Protein AF-A0A835B1Q5-F1 (afdb_monomer)

Sequence (107 aa):
MLAGQSCSTRKGRPASAARCARPVTTVPPPGLEMAQLICGGCRILLMYTRTADTVRCSCCNTVNLVRPVNNIAHVNCGHCQTTLMYPYGAHSVKCAICNHITTTGVC

Radius of gyration: 26.03 Å; Cα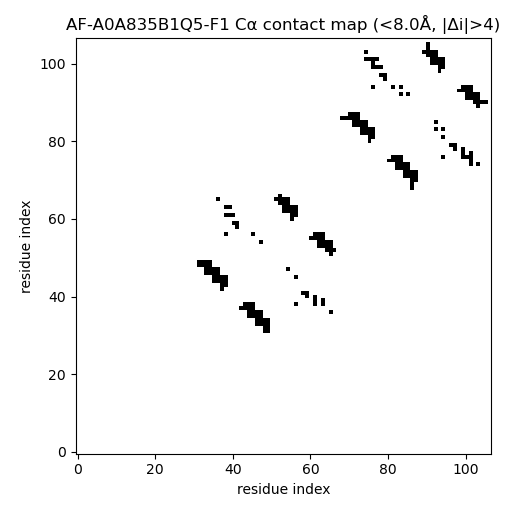 contacts (8 Å, |Δi|>4): 122; chains: 1; bounding box: 60×75×33 Å

Solvent-accessible surface area (backbone atoms only — not comparable to full-atom values): 7505 Å² total; per-residue (Å²): 134,89,86,82,87,78,85,76,87,79,83,83,80,94,75,89,72,85,72,97,66,77,92,71,87,67,78,77,75,87,76,78,54,70,39,79,45,68,35,89,84,76,67,46,82,40,83,42,55,68,89,46,59,59,47,68,37,90,89,74,67,47,72,34,73,50,67,78,90,73,49,67,41,78,46,64,33,90,85,77,64,48,77,44,82,42,62,70,87,59,54,68,46,67,37,91,85,76,68,50,74,36,71,52,84,78,128

Structure (mmCIF, N/CA/C/O backbone):
data_AF-A0A835B1Q5-F1
#
_entry.id   AF-A0A835B1Q5-F1
#
loop_
_atom_site.group_PDB
_atom_site.id
_atom_site.type_symbol
_atom_site.label_atom_id
_atom_site.label_alt_id
_atom_site.label_comp_id
_atom_site.label_asym_id
_atom_site.label_entity_id
_atom_site.label_seq_id
_atom_site.pdbx_PDB_ins_code
_atom_site.Cartn_x
_atom_site.Cartn_y
_atom_site.Cartn_z
_atom_site.occupancy
_atom_site.B_iso_or_equiv
_atom_site.auth_seq_id
_atom_site.auth_comp_id
_atom_site.auth_asym_id
_atom_site.auth_atom_id
_atom_site.pdbx_PDB_model_num
ATOM 1 N N . MET A 1 1 ? 36.257 -61.718 -2.862 1.00 44.56 1 MET A N 1
ATOM 2 C CA . MET A 1 1 ? 36.653 -60.975 -1.647 1.00 44.56 1 MET A CA 1
ATOM 3 C C . MET A 1 1 ? 37.593 -59.852 -2.056 1.00 44.56 1 MET A C 1
ATOM 5 O O . MET A 1 1 ? 38.633 -60.182 -2.597 1.00 44.56 1 MET A O 1
ATOM 9 N N . LEU A 1 2 ? 37.180 -58.598 -1.787 1.00 44.47 2 LEU A N 1
ATOM 10 C CA . LEU A 1 2 ? 37.942 -57.327 -1.769 1.00 44.47 2 LEU A CA 1
ATOM 11 C C . LEU A 1 2 ? 38.662 -56.908 -3.082 1.00 44.47 2 LEU A 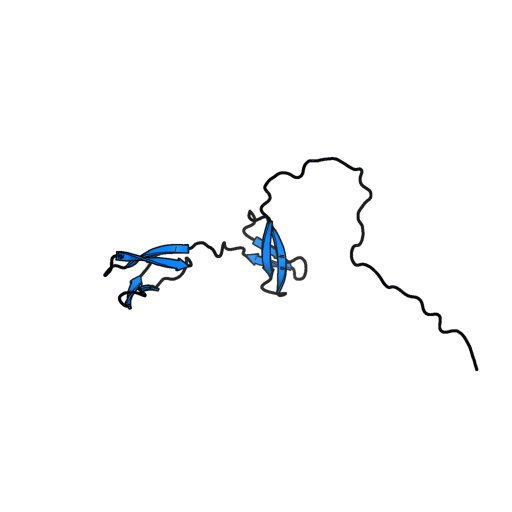C 1
ATOM 13 O O . LEU A 1 2 ? 39.188 -57.741 -3.793 1.00 44.47 2 LEU A O 1
ATOM 17 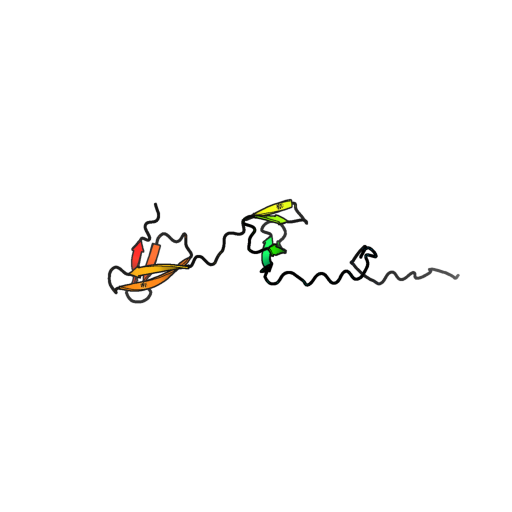N N . ALA A 1 3 ? 38.729 -55.644 -3.510 1.00 42.44 3 ALA A N 1
ATOM 18 C CA . ALA A 1 3 ? 38.561 -54.351 -2.849 1.00 42.44 3 ALA A CA 1
ATOM 19 C C . ALA A 1 3 ? 38.172 -53.258 -3.878 1.00 42.44 3 ALA A C 1
ATOM 21 O O . ALA A 1 3 ? 38.435 -53.414 -5.067 1.00 42.44 3 ALA A O 1
ATOM 22 N N . GLY A 1 4 ? 37.641 -52.119 -3.404 1.00 48.09 4 GLY A N 1
ATOM 23 C CA . GLY A 1 4 ? 37.876 -50.827 -4.072 1.00 48.09 4 GLY A CA 1
ATOM 24 C C . GLY A 1 4 ? 36.664 -50.027 -4.564 1.00 48.09 4 GLY A C 1
ATOM 25 O O . GLY A 1 4 ? 36.664 -49.572 -5.701 1.00 48.09 4 GLY A O 1
ATOM 26 N N . GLN A 1 5 ? 35.652 -49.787 -3.725 1.00 50.81 5 GLN A N 1
ATOM 27 C CA . GLN A 1 5 ? 34.731 -48.662 -3.946 1.00 50.81 5 GLN A CA 1
ATOM 28 C C . GLN A 1 5 ? 35.434 -47.368 -3.519 1.00 50.81 5 GLN A C 1
ATOM 30 O O . GLN A 1 5 ? 35.529 -47.065 -2.330 1.00 50.81 5 GLN A O 1
ATOM 35 N N . SER A 1 6 ? 35.968 -46.623 -4.488 1.00 52.53 6 SER A N 1
ATOM 36 C CA . SER A 1 6 ? 36.559 -45.309 -4.232 1.00 52.53 6 SER A CA 1
ATOM 37 C C . SER A 1 6 ? 35.472 -44.285 -3.919 1.00 52.53 6 SER A C 1
ATOM 39 O O . SER A 1 6 ? 34.707 -43.859 -4.783 1.00 52.53 6 SER A O 1
ATOM 41 N N . CYS A 1 7 ? 35.456 -43.858 -2.659 1.00 54.12 7 CYS A N 1
ATOM 42 C CA . CYS A 1 7 ? 34.872 -42.605 -2.211 1.00 54.12 7 CYS A CA 1
ATOM 43 C C . CYS A 1 7 ? 35.487 -41.445 -3.013 1.00 54.12 7 CYS A C 1
ATOM 45 O O . CYS A 1 7 ? 36.701 -41.250 -3.007 1.00 54.12 7 CYS A O 1
ATOM 47 N N . SER A 1 8 ? 34.664 -40.666 -3.712 1.00 52.34 8 SER A N 1
ATOM 48 C CA . SER A 1 8 ? 35.069 -39.360 -4.236 1.00 52.34 8 SER A CA 1
ATOM 49 C C . SER A 1 8 ? 34.044 -38.320 -3.825 1.00 52.34 8 SER A C 1
ATOM 51 O O . SER A 1 8 ? 33.037 -38.063 -4.480 1.00 52.34 8 SER A O 1
ATOM 53 N N . THR A 1 9 ? 34.342 -37.737 -2.674 1.00 48.47 9 THR A N 1
ATOM 54 C CA . THR A 1 9 ? 33.872 -36.462 -2.158 1.00 48.47 9 THR A CA 1
ATOM 55 C C . THR A 1 9 ? 33.664 -35.437 -3.279 1.00 48.47 9 THR A C 1
ATOM 57 O O . THR A 1 9 ? 34.620 -34.982 -3.899 1.00 48.47 9 THR A O 1
ATOM 60 N N . ARG A 1 10 ? 32.433 -34.955 -3.463 1.00 56.78 10 ARG A N 1
ATOM 61 C CA . ARG A 1 10 ? 32.213 -33.556 -3.857 1.00 56.78 10 ARG A CA 1
ATOM 62 C C . ARG A 1 10 ? 31.272 -32.885 -2.863 1.00 56.78 10 ARG A C 1
ATOM 64 O O . ARG A 1 10 ? 30.124 -32.569 -3.143 1.00 56.78 10 ARG A O 1
ATOM 71 N N . LYS A 1 11 ? 31.822 -32.647 -1.668 1.00 48.38 11 LYS A N 1
ATOM 72 C CA . LYS A 1 11 ? 31.472 -31.468 -0.873 1.00 48.38 11 LYS A CA 1
ATOM 73 C C . LYS A 1 11 ? 31.850 -30.235 -1.694 1.00 48.38 11 LYS A C 1
ATOM 75 O O . LYS A 1 11 ? 33.006 -30.104 -2.083 1.00 48.38 11 LYS A O 1
ATOM 80 N N . GLY A 1 12 ? 30.920 -29.297 -1.820 1.00 38.59 12 GLY A N 1
ATOM 81 C CA . GLY A 1 12 ? 31.282 -27.886 -1.774 1.00 38.59 12 GLY A CA 1
ATOM 82 C C . GLY A 1 12 ? 30.863 -27.032 -2.965 1.00 38.59 12 GLY A C 1
ATOM 83 O O . GLY A 1 12 ? 31.467 -27.094 -4.028 1.00 38.59 12 GLY A O 1
ATOM 84 N N . ARG A 1 13 ? 29.971 -26.093 -2.630 1.00 48.72 13 ARG A N 1
ATOM 85 C CA . ARG A 1 13 ? 29.825 -24.725 -3.161 1.00 48.72 13 ARG A CA 1
ATOM 86 C C . ARG A 1 13 ? 28.867 -24.537 -4.349 1.00 48.72 13 ARG A C 1
ATOM 88 O O . ARG A 1 13 ? 29.221 -24.845 -5.483 1.00 48.72 13 ARG A O 1
ATOM 95 N N . PRO A 1 14 ? 27.703 -23.895 -4.116 1.00 50.00 14 PRO A N 1
ATOM 96 C 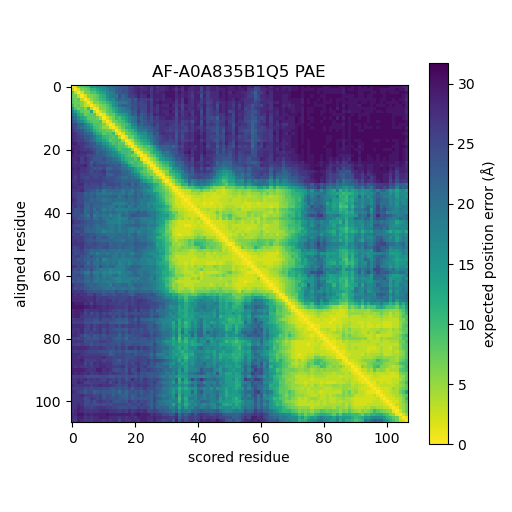CA . PRO A 1 14 ? 27.053 -23.103 -5.144 1.00 50.00 14 PRO A CA 1
ATOM 97 C C . PRO A 1 14 ? 27.786 -21.757 -5.237 1.00 50.00 14 PRO A C 1
ATOM 99 O O . PRO A 1 14 ? 27.925 -21.068 -4.232 1.00 50.00 14 PRO A O 1
ATOM 102 N N . ALA A 1 15 ? 28.307 -21.425 -6.415 1.00 49.34 15 ALA A N 1
ATOM 103 C CA . ALA A 1 15 ? 28.604 -20.069 -6.905 1.00 49.34 15 ALA A CA 1
ATOM 104 C C . ALA A 1 15 ? 29.545 -20.221 -8.103 1.00 49.34 15 ALA A C 1
ATOM 106 O O . ALA A 1 15 ? 30.763 -20.071 -7.991 1.00 49.34 15 ALA A O 1
ATOM 107 N N . SER A 1 16 ? 28.986 -20.606 -9.249 1.00 52.91 16 SER A N 1
ATOM 108 C CA . SER A 1 16 ? 29.773 -20.688 -10.471 1.00 52.91 16 SER A CA 1
ATOM 109 C C . SER A 1 16 ? 30.124 -19.276 -10.945 1.00 52.91 16 SER A C 1
ATOM 111 O O . SER A 1 16 ? 29.243 -18.475 -11.249 1.00 52.91 16 SER A O 1
ATOM 113 N N . ALA A 1 17 ? 31.432 -19.032 -11.009 1.00 48.97 17 ALA A N 1
ATOM 114 C CA . ALA A 1 17 ? 32.112 -18.037 -11.829 1.00 48.97 17 ALA A CA 1
ATOM 115 C C . ALA A 1 17 ? 31.942 -16.553 -11.454 1.00 48.97 17 ALA A C 1
ATOM 117 O O . ALA A 1 17 ? 31.428 -15.733 -12.215 1.00 48.97 17 ALA A O 1
ATOM 118 N N . ALA A 1 18 ? 32.584 -16.193 -10.340 1.00 48.50 18 ALA A N 1
ATOM 119 C CA . ALA A 1 18 ? 33.381 -14.973 -10.290 1.00 48.50 18 ALA A CA 1
ATOM 120 C C . ALA A 1 18 ? 34.372 -14.971 -11.473 1.00 48.50 18 ALA A C 1
ATOM 122 O O . ALA A 1 18 ? 35.282 -15.797 -11.540 1.00 48.50 18 ALA A O 1
ATOM 123 N N . ARG A 1 19 ? 34.165 -14.067 -12.434 1.00 59.47 19 ARG A N 1
ATOM 124 C CA . ARG A 1 19 ? 35.159 -13.751 -13.464 1.00 59.47 19 ARG A CA 1
ATOM 125 C C . ARG A 1 19 ? 36.299 -12.981 -12.803 1.00 59.47 19 ARG A C 1
ATOM 127 O O . ARG A 1 19 ? 36.047 -12.044 -12.050 1.00 59.47 19 ARG A O 1
ATOM 134 N N . CYS A 1 20 ? 37.538 -13.351 -13.113 1.00 48.38 20 CYS A N 1
ATOM 135 C CA . CYS A 1 20 ? 38.711 -12.542 -12.807 1.00 48.38 20 CYS A CA 1
ATOM 136 C C . CYS A 1 20 ? 38.590 -11.200 -13.545 1.00 48.38 20 CYS A C 1
ATOM 138 O O . CYS A 1 20 ? 38.871 -11.113 -14.737 1.00 48.38 20 CYS A O 1
ATOM 140 N N . ALA A 1 21 ? 38.147 -10.161 -12.845 1.00 54.47 21 ALA A N 1
ATOM 141 C CA . ALA A 1 21 ? 38.241 -8.782 -13.290 1.00 54.47 21 ALA A CA 1
ATOM 142 C C . ALA A 1 21 ? 38.908 -7.983 -12.169 1.00 54.47 21 ALA A C 1
ATOM 144 O O . ALA A 1 21 ? 38.607 -8.168 -10.993 1.00 54.47 21 ALA A O 1
ATOM 145 N N . ARG A 1 22 ? 39.883 -7.171 -12.576 1.00 59.25 22 ARG A 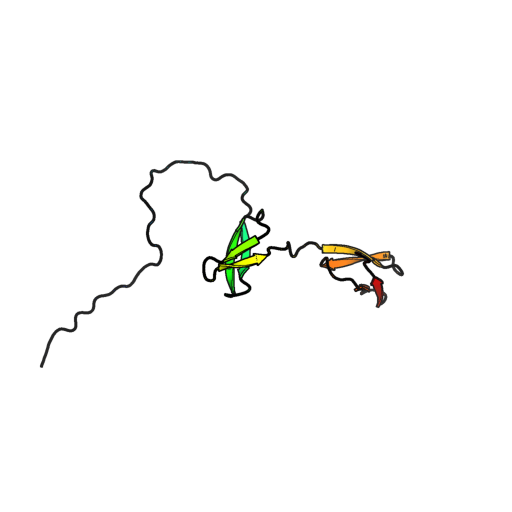N 1
ATOM 146 C CA . ARG A 1 22 ? 40.754 -6.286 -11.787 1.00 59.25 22 ARG A CA 1
ATOM 147 C C . ARG A 1 22 ? 40.020 -5.622 -10.606 1.00 59.25 22 ARG A C 1
ATOM 149 O O . ARG A 1 22 ? 38.827 -5.354 -10.739 1.00 59.25 22 ARG A O 1
ATOM 156 N N . PRO A 1 23 ? 40.706 -5.250 -9.506 1.00 51.66 23 PRO A N 1
ATOM 157 C CA . PRO A 1 23 ? 40.114 -4.364 -8.514 1.00 51.66 23 PRO A CA 1
ATOM 158 C C . PRO A 1 23 ? 39.959 -2.979 -9.152 1.00 51.66 23 PRO A C 1
ATOM 160 O O . PRO A 1 23 ? 40.855 -2.141 -9.116 1.00 51.66 23 PRO A O 1
ATOM 163 N N . VAL A 1 24 ? 38.831 -2.764 -9.821 1.00 52.78 24 VAL A N 1
ATOM 164 C CA . VAL A 1 24 ? 38.367 -1.428 -10.160 1.00 52.78 24 VAL A CA 1
ATOM 165 C C . VAL A 1 24 ? 37.656 -0.939 -8.910 1.00 52.78 24 VAL A C 1
ATOM 167 O O . VAL A 1 24 ? 36.544 -1.366 -8.609 1.00 52.78 24 VAL A O 1
ATOM 170 N N . THR A 1 25 ? 38.322 -0.070 -8.156 1.00 53.16 25 THR A N 1
ATOM 171 C CA . THR A 1 25 ? 37.672 0.775 -7.155 1.00 53.16 25 THR A CA 1
ATOM 172 C C . THR A 1 25 ? 36.710 1.704 -7.892 1.00 53.16 25 THR A C 1
ATOM 174 O O . THR A 1 25 ? 37.049 2.833 -8.227 1.00 53.16 25 THR A O 1
ATOM 177 N N . THR A 1 26 ? 35.506 1.227 -8.191 1.00 49.59 26 THR A N 1
ATOM 178 C CA . THR A 1 26 ? 34.357 2.104 -8.393 1.00 49.59 26 THR A CA 1
ATOM 179 C C . THR A 1 26 ? 33.574 2.074 -7.100 1.00 49.59 26 THR A C 1
ATOM 181 O O . THR A 1 26 ? 32.985 1.054 -6.742 1.00 49.59 26 THR A O 1
ATOM 184 N N . VAL A 1 27 ? 33.645 3.187 -6.379 1.00 45.69 27 VAL A N 1
ATOM 185 C CA . VAL A 1 27 ? 32.822 3.501 -5.212 1.00 45.69 27 VAL A CA 1
ATOM 186 C C . VAL A 1 27 ? 31.384 3.030 -5.493 1.00 45.69 27 VAL A C 1
ATOM 188 O O . VAL A 1 27 ? 30.837 3.424 -6.527 1.00 45.69 27 VAL A O 1
ATOM 191 N N . PRO A 1 28 ? 30.780 2.154 -4.665 1.00 53.62 28 PRO A N 1
AT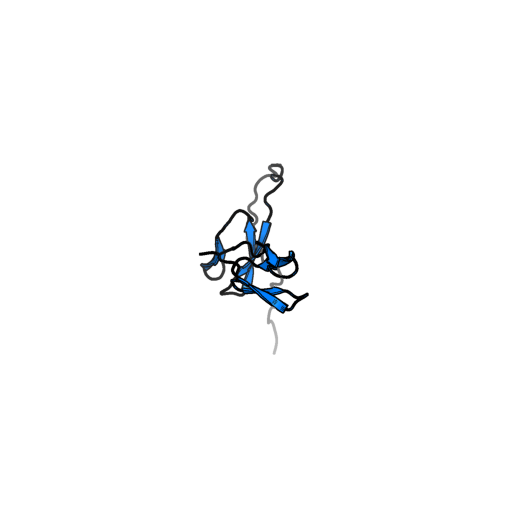OM 192 C CA . PRO A 1 28 ? 29.395 1.755 -4.871 1.00 53.62 28 PRO A CA 1
ATOM 193 C C . PRO A 1 28 ? 28.535 3.026 -4.853 1.00 53.62 28 PRO A C 1
ATOM 195 O O . PRO A 1 28 ? 28.678 3.819 -3.919 1.00 53.62 28 PRO A O 1
ATOM 198 N N . PRO A 1 29 ? 27.692 3.272 -5.873 1.00 54.72 29 PRO A N 1
ATOM 199 C CA . PRO A 1 29 ? 26.837 4.447 -5.882 1.00 54.72 29 PRO A CA 1
ATOM 200 C C . PRO A 1 29 ? 25.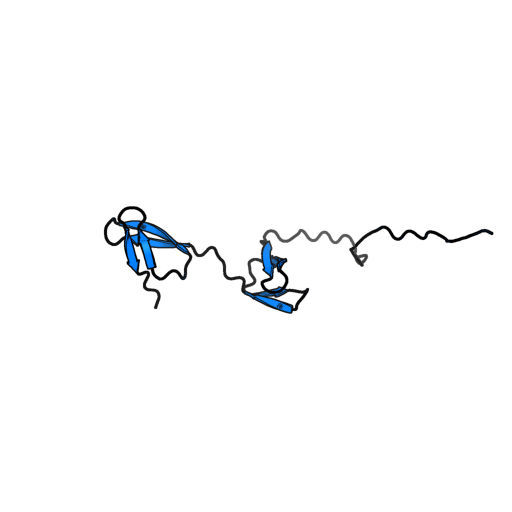967 4.423 -4.615 1.00 54.72 29 PRO A C 1
ATOM 202 O O . PRO A 1 29 ? 25.269 3.431 -4.374 1.00 54.72 29 PRO A O 1
ATOM 205 N N . PRO A 1 30 ? 26.028 5.463 -3.768 1.00 58.34 30 PRO A N 1
ATOM 206 C CA . PRO A 1 30 ? 25.183 5.541 -2.591 1.00 58.34 30 PRO A CA 1
ATOM 207 C C . PRO A 1 30 ? 23.724 5.666 -3.045 1.00 58.34 30 PRO A C 1
ATOM 209 O O . PRO A 1 30 ? 23.363 6.628 -3.716 1.00 58.34 30 PRO A O 1
ATOM 212 N N . GLY A 1 31 ? 22.887 4.689 -2.683 1.00 55.97 31 GLY A N 1
ATOM 213 C CA . GLY A 1 31 ? 21.430 4.862 -2.716 1.00 55.97 31 GLY A CA 1
ATOM 214 C C . GLY A 1 31 ? 20.619 4.019 -3.702 1.00 55.97 31 GLY A C 1
ATOM 215 O O . GLY A 1 31 ? 19.476 4.376 -3.971 1.00 55.97 31 GLY A O 1
ATOM 216 N N . LEU A 1 32 ? 21.113 2.885 -4.211 1.00 58.88 32 LEU A N 1
ATOM 217 C CA . LEU A 1 32 ? 20.194 1.866 -4.743 1.00 58.88 32 LEU A CA 1
ATOM 218 C C . LEU A 1 32 ? 19.495 1.190 -3.554 1.00 58.88 32 LEU A C 1
ATOM 220 O O . LEU A 1 32 ? 19.978 0.181 -3.043 1.00 58.88 32 LEU A O 1
ATOM 224 N N . GLU A 1 33 ? 18.389 1.767 -3.071 1.00 70.38 33 GLU A N 1
ATOM 225 C CA . GLU A 1 33 ? 17.537 1.109 -2.075 1.00 70.38 33 GLU A CA 1
ATOM 226 C C . GLU A 1 33 ? 17.016 -0.204 -2.672 1.00 70.38 33 GLU A C 1
ATOM 228 O O . GLU A 1 33 ? 16.129 -0.232 -3.527 1.00 70.38 33 GLU A O 1
ATOM 233 N N . MET A 1 34 ? 17.621 -1.308 -2.245 1.00 76.94 34 MET A N 1
ATOM 234 C CA . MET A 1 34 ? 17.165 -2.652 -2.565 1.00 76.94 34 MET A CA 1
ATOM 235 C C . MET A 1 34 ? 15.977 -2.973 -1.660 1.00 76.94 34 MET A C 1
ATOM 237 O O . MET A 1 34 ? 16.021 -2.746 -0.451 1.00 76.94 34 MET A O 1
ATOM 241 N N . ALA A 1 35 ? 14.921 -3.526 -2.234 1.00 79.94 35 ALA A N 1
ATOM 242 C CA . ALA A 1 35 ? 13.771 -4.033 -1.508 1.00 79.94 35 ALA A CA 1
ATOM 243 C C . ALA A 1 35 ? 13.604 -5.531 -1.784 1.00 79.94 35 ALA A C 1
ATOM 245 O O . ALA A 1 35 ? 14.206 -6.098 -2.701 1.00 79.94 35 ALA A O 1
ATOM 246 N N . GLN A 1 36 ? 12.827 -6.189 -0.931 1.00 83.94 36 GLN A N 1
ATOM 247 C CA . GLN A 1 36 ? 12.582 -7.622 -1.008 1.00 83.94 36 GLN A CA 1
ATOM 248 C C . GLN A 1 36 ? 11.130 -7.868 -1.386 1.00 83.94 36 GLN A C 1
ATOM 250 O O . GLN A 1 36 ? 10.224 -7.232 -0.851 1.00 83.94 36 GLN A O 1
ATOM 255 N N . LEU A 1 37 ? 10.915 -8.804 -2.301 1.00 83.38 37 LEU A N 1
ATOM 256 C CA . LEU A 1 37 ? 9.590 -9.219 -2.727 1.00 83.38 37 LEU A CA 1
ATOM 257 C C . LEU A 1 37 ? 9.533 -10.745 -2.799 1.00 83.38 37 LEU A C 1
ATOM 259 O O . LEU A 1 37 ? 10.453 -11.387 -3.296 1.00 83.38 37 LEU A O 1
ATOM 263 N N . ILE A 1 38 ? 8.437 -11.334 -2.334 1.00 84.00 38 ILE A N 1
ATOM 264 C CA . ILE A 1 38 ? 8.185 -12.768 -2.474 1.00 84.00 38 ILE A CA 1
ATOM 265 C C . ILE A 1 38 ? 7.469 -13.016 -3.802 1.00 84.00 38 ILE A C 1
ATOM 267 O O . ILE A 1 38 ? 6.438 -12.411 -4.083 1.00 84.00 38 ILE A O 1
ATOM 271 N N . CYS A 1 39 ? 7.990 -13.934 -4.614 1.00 85.31 39 CYS A N 1
ATOM 272 C CA . CYS A 1 39 ? 7.347 -14.321 -5.865 1.00 85.31 39 CYS A CA 1
ATOM 273 C C . CYS A 1 39 ? 5.989 -15.005 -5.623 1.00 85.31 39 CYS A C 1
ATOM 275 O O . CYS A 1 39 ? 5.946 -16.057 -4.990 1.00 85.31 39 CYS A O 1
ATOM 277 N N . GLY A 1 40 ? 4.900 -14.508 -6.216 1.00 80.50 40 GLY A N 1
ATOM 278 C CA . GLY A 1 40 ? 3.578 -15.152 -6.137 1.00 80.50 40 GLY A CA 1
ATOM 279 C C . GLY A 1 40 ? 3.480 -16.567 -6.737 1.00 80.50 40 GLY A C 1
ATOM 280 O O . GLY A 1 40 ? 2.592 -17.318 -6.350 1.00 80.50 40 GLY A O 1
ATOM 281 N N . GLY A 1 41 ? 4.389 -16.954 -7.644 1.00 82.38 41 GLY A N 1
ATOM 282 C CA . GLY A 1 41 ? 4.406 -18.290 -8.263 1.00 82.38 41 GLY A CA 1
ATOM 283 C C . GLY A 1 41 ? 5.278 -19.301 -7.515 1.00 82.38 41 GLY A C 1
ATOM 284 O O . GLY A 1 41 ? 4.841 -20.405 -7.214 1.00 82.38 41 GLY A O 1
ATOM 285 N N . CYS A 1 42 ? 6.509 -18.908 -7.180 1.00 87.06 42 CYS A N 1
ATOM 286 C CA . CYS A 1 42 ? 7.521 -19.816 -6.622 1.00 87.06 42 CYS A CA 1
ATOM 287 C C . CYS A 1 42 ? 7.863 -19.554 -5.153 1.00 87.06 42 CYS A C 1
ATOM 289 O O . CYS A 1 42 ? 8.733 -20.221 -4.602 1.00 87.06 42 CYS A O 1
ATOM 291 N N . ARG A 1 43 ? 7.227 -18.551 -4.531 1.00 84.00 43 ARG A N 1
ATOM 292 C CA . ARG A 1 43 ? 7.453 -18.108 -3.143 1.00 84.00 43 ARG A CA 1
ATOM 293 C C . ARG A 1 43 ? 8.921 -17.863 -2.765 1.00 84.00 43 ARG A C 1
ATOM 295 O O . ARG A 1 43 ? 9.262 -17.850 -1.588 1.00 84.00 43 ARG A O 1
ATOM 302 N N . ILE A 1 44 ? 9.785 -17.624 -3.750 1.00 82.00 44 ILE A N 1
ATOM 303 C CA . ILE A 1 44 ? 11.184 -17.263 -3.528 1.00 82.00 44 ILE A CA 1
ATOM 304 C C . ILE A 1 44 ? 11.320 -15.766 -3.253 1.00 82.00 44 ILE A C 1
ATOM 306 O O . ILE A 1 44 ? 10.609 -14.949 -3.844 1.00 82.00 44 ILE A O 1
ATOM 310 N N . LEU A 1 45 ? 12.255 -15.428 -2.367 1.00 82.94 45 LEU A N 1
ATOM 311 C CA . LEU A 1 45 ? 12.651 -14.060 -2.075 1.00 82.94 45 LEU A CA 1
ATOM 312 C C . LEU A 1 45 ? 13.477 -13.490 -3.236 1.00 82.94 45 LEU A C 1
ATOM 314 O O . LEU A 1 45 ? 14.533 -14.017 -3.582 1.00 82.94 45 LEU A O 1
ATOM 318 N N . LEU A 1 46 ? 12.991 -12.409 -3.830 1.00 83.00 46 LEU A N 1
ATOM 319 C CA . LEU A 1 46 ? 13.644 -11.670 -4.901 1.00 83.00 46 LEU A CA 1
ATOM 320 C C . LEU A 1 46 ? 14.142 -10.338 -4.342 1.00 83.00 46 LEU A C 1
ATOM 322 O O . LEU A 1 46 ? 13.355 -9.556 -3.806 1.00 83.00 46 LEU A O 1
ATOM 326 N N . MET A 1 47 ? 15.440 -10.074 -4.493 1.00 81.50 47 MET A N 1
ATOM 327 C CA . MET A 1 47 ? 15.977 -8.723 -4.347 1.00 81.50 47 MET A CA 1
ATOM 328 C C . MET A 1 47 ? 15.686 -7.943 -5.622 1.00 81.50 47 MET A C 1
ATOM 330 O O . MET A 1 47 ? 16.005 -8.400 -6.721 1.00 81.50 47 MET A O 1
ATOM 334 N N . TYR A 1 48 ? 15.118 -6.756 -5.469 1.00 79.44 48 TYR A N 1
ATOM 335 C CA . TYR A 1 48 ? 14.882 -5.842 -6.573 1.00 79.44 48 TYR A CA 1
ATOM 336 C C . TYR A 1 48 ? 15.226 -4.413 -6.166 1.00 79.44 48 TYR A C 1
ATOM 338 O O . TYR A 1 48 ? 15.279 -4.076 -4.985 1.00 79.44 48 TYR A O 1
ATOM 346 N N . THR A 1 49 ? 15.470 -3.557 -7.150 1.00 78.50 49 THR A N 1
ATOM 347 C CA . THR A 1 49 ? 15.656 -2.125 -6.921 1.00 78.50 49 THR A CA 1
ATOM 348 C C . THR A 1 49 ? 14.301 -1.493 -6.646 1.00 78.50 49 THR A C 1
ATOM 350 O O . THR A 1 49 ? 13.386 -1.665 -7.447 1.00 78.50 49 THR A O 1
ATOM 353 N N . ARG A 1 50 ? 14.153 -0.726 -5.559 1.00 70.88 50 ARG A N 1
ATOM 354 C CA . ARG A 1 50 ? 12.873 -0.112 -5.152 1.00 70.88 50 ARG A CA 1
ATOM 355 C C . ARG A 1 50 ? 12.232 0.776 -6.240 1.00 70.88 50 ARG A C 1
ATOM 357 O O . ARG A 1 50 ? 11.048 1.068 -6.163 1.00 70.88 50 ARG A O 1
ATOM 364 N N . THR A 1 51 ? 12.987 1.148 -7.273 1.00 67.56 51 THR A N 1
ATOM 365 C CA . THR A 1 51 ? 12.537 1.862 -8.477 1.00 67.56 51 THR A CA 1
ATOM 366 C C . THR A 1 51 ? 11.838 0.996 -9.534 1.00 67.56 51 THR A C 1
ATOM 368 O O . THR A 1 51 ? 11.449 1.527 -10.568 1.00 67.56 51 THR A O 1
ATOM 371 N N . ALA A 1 52 ? 11.706 -0.320 -9.338 1.00 68.00 52 ALA A N 1
ATOM 372 C CA . ALA A 1 52 ? 11.050 -1.205 -10.298 1.00 68.00 52 ALA A CA 1
ATOM 373 C C . ALA A 1 52 ? 9.593 -1.493 -9.896 1.00 68.00 52 ALA A C 1
ATOM 375 O O . ALA A 1 52 ? 9.351 -2.137 -8.876 1.00 68.00 52 ALA A O 1
ATOM 376 N N . ASP A 1 53 ? 8.633 -1.088 -10.735 1.00 76.94 53 ASP A N 1
ATOM 377 C CA . ASP A 1 53 ? 7.201 -1.404 -10.578 1.00 76.94 53 ASP A CA 1
ATOM 378 C C . ASP A 1 53 ? 6.893 -2.892 -10.786 1.00 76.94 53 ASP A C 1
ATOM 380 O O . ASP A 1 53 ? 5.924 -3.434 -10.254 1.00 76.94 53 ASP A O 1
ATOM 384 N N . THR A 1 54 ? 7.718 -3.582 -11.577 1.00 79.44 54 THR A N 1
ATOM 385 C CA . THR A 1 54 ? 7.579 -5.013 -11.861 1.00 79.44 54 THR A CA 1
ATOM 386 C C . THR A 1 54 ? 8.911 -5.730 -11.717 1.00 79.44 54 THR A C 1
ATOM 388 O O . THR A 1 54 ? 9.959 -5.246 -12.137 1.00 79.44 54 THR A O 1
ATOM 391 N N . VAL A 1 55 ? 8.867 -6.922 -11.131 1.00 82.62 55 VAL A N 1
ATOM 392 C CA . VAL A 1 55 ? 10.030 -7.774 -10.893 1.00 82.62 55 VAL A CA 1
ATOM 393 C C . VAL A 1 55 ? 9.746 -9.140 -11.478 1.00 82.62 55 VAL A C 1
ATOM 395 O O . VAL A 1 55 ? 8.843 -9.855 -11.041 1.00 82.62 55 VAL A O 1
ATOM 398 N N . ARG A 1 56 ? 10.526 -9.525 -12.486 1.00 84.25 56 ARG A N 1
ATOM 399 C CA . ARG A 1 56 ? 10.428 -10.851 -13.090 1.00 84.25 56 ARG A CA 1
ATOM 400 C C . ARG A 1 56 ? 11.242 -11.846 -12.276 1.00 84.25 56 ARG A C 1
ATOM 402 O O . ARG A 1 56 ? 12.436 -11.660 -12.067 1.00 84.25 56 ARG A O 1
ATOM 409 N N . CYS A 1 57 ? 10.598 -12.918 -11.834 1.00 84.38 57 CYS A N 1
ATOM 410 C CA . CYS A 1 57 ? 11.285 -13.991 -11.135 1.00 84.38 57 CYS A CA 1
ATOM 411 C C . CYS A 1 57 ? 12.180 -14.775 -12.099 1.00 84.38 57 CYS A C 1
ATOM 413 O O . CYS A 1 57 ? 11.678 -15.339 -13.067 1.00 84.38 57 CYS A O 1
ATOM 415 N N . SER A 1 58 ? 13.475 -14.887 -11.806 1.00 80.88 58 SER A N 1
ATOM 416 C CA . SER A 1 58 ? 14.406 -15.685 -12.620 1.00 80.88 58 SER A CA 1
ATOM 417 C C . SER A 1 58 ? 14.161 -17.196 -12.536 1.00 80.88 58 SER A C 1
ATOM 419 O O . SER A 1 58 ? 14.611 -17.932 -13.405 1.00 80.88 58 SER A O 1
ATOM 421 N N . CYS A 1 59 ? 13.458 -17.676 -11.503 1.00 83.31 59 CYS A N 1
ATOM 422 C CA . CYS A 1 59 ? 13.217 -19.109 -11.299 1.00 83.31 59 CYS A CA 1
ATOM 423 C C . CYS A 1 59 ? 12.020 -19.646 -12.091 1.00 83.31 59 CYS A C 1
ATOM 425 O O . CYS A 1 59 ? 12.037 -20.796 -12.511 1.00 83.31 59 CYS A O 1
ATOM 427 N N . CYS A 1 60 ? 10.977 -18.839 -12.284 1.00 86.56 60 CYS A N 1
ATOM 428 C CA . CYS A 1 60 ? 9.749 -19.276 -12.957 1.00 86.56 60 CYS A CA 1
ATOM 429 C C . CYS A 1 60 ? 9.179 -18.259 -13.937 1.00 86.56 60 CYS A C 1
ATOM 431 O O . CYS A 1 60 ? 8.025 -18.363 -14.346 1.00 86.56 60 CYS A O 1
ATOM 433 N N . ASN A 1 61 ? 9.967 -17.246 -14.302 1.00 83.62 61 ASN A N 1
ATOM 434 C CA . ASN A 1 61 ? 9.592 -16.167 -15.213 1.00 83.62 61 ASN A CA 1
ATOM 435 C C . ASN A 1 61 ? 8.329 -15.381 -14.830 1.00 83.62 61 ASN A C 1
ATOM 437 O O . ASN A 1 61 ? 7.901 -14.523 -15.599 1.00 83.62 61 ASN A O 1
ATOM 441 N N . THR A 1 62 ? 7.758 -15.622 -13.649 1.00 84.75 62 THR A N 1
ATOM 442 C CA . THR A 1 62 ? 6.558 -14.941 -13.170 1.00 84.75 62 THR A CA 1
ATOM 443 C C . THR A 1 62 ? 6.866 -13.469 -12.938 1.00 84.75 62 THR A C 1
ATOM 445 O O . THR A 1 62 ? 7.736 -13.131 -12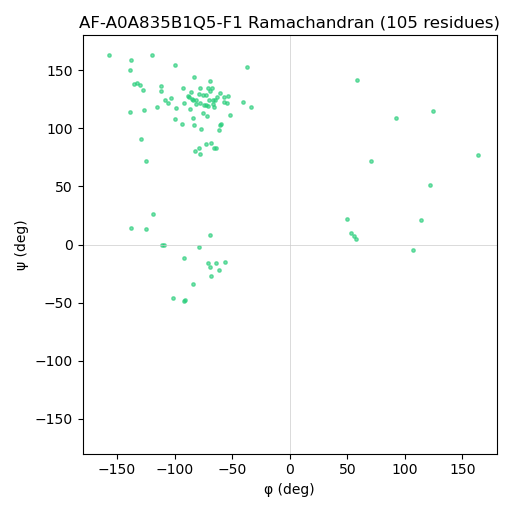.130 1.00 84.75 62 THR A O 1
ATOM 448 N N . VAL A 1 63 ? 6.142 -12.592 -13.631 1.00 84.94 63 VAL A N 1
ATOM 449 C CA . VAL A 1 63 ? 6.186 -11.150 -13.389 1.00 84.94 63 VAL A CA 1
ATOM 450 C C . VAL A 1 63 ? 5.410 -10.876 -12.112 1.00 84.94 63 VAL A C 1
ATOM 452 O O . VAL A 1 63 ? 4.203 -11.093 -12.052 1.00 84.94 63 VAL A O 1
ATOM 455 N N . ASN A 1 64 ? 6.106 -10.445 -11.068 1.00 76.38 64 ASN A N 1
ATOM 456 C CA . ASN A 1 64 ? 5.454 -9.907 -9.893 1.00 76.38 64 ASN A CA 1
ATOM 457 C C . ASN A 1 64 ? 5.341 -8.399 -10.014 1.00 76.38 64 ASN A C 1
ATOM 459 O O . ASN A 1 64 ? 6.305 -7.718 -10.352 1.00 76.38 64 ASN A O 1
ATOM 463 N N . LEU A 1 65 ? 4.165 -7.887 -9.688 1.00 80.00 65 LEU A N 1
ATOM 464 C CA . LEU A 1 65 ? 3.934 -6.462 -9.592 1.00 80.00 65 LEU A CA 1
ATOM 465 C C . LEU A 1 65 ? 4.317 -6.005 -8.186 1.00 80.00 65 LEU A C 1
ATOM 467 O O . LEU A 1 65 ? 3.711 -6.422 -7.197 1.00 80.00 65 LEU A O 1
ATOM 471 N N . VAL A 1 66 ? 5.323 -5.148 -8.107 1.00 73.38 66 VAL A N 1
ATOM 472 C CA . VAL A 1 66 ? 5.705 -4.471 -6.878 1.00 73.38 66 VAL A CA 1
ATOM 473 C C . VAL A 1 66 ? 4.779 -3.274 -6.737 1.00 73.38 66 VAL A C 1
ATOM 475 O O . VAL A 1 66 ? 5.124 -2.144 -7.067 1.00 73.38 66 VAL A O 1
ATOM 478 N N . ARG A 1 67 ? 3.560 -3.510 -6.256 1.00 64.44 67 ARG A N 1
ATOM 479 C CA . ARG A 1 67 ? 2.782 -2.388 -5.733 1.00 64.44 67 ARG A CA 1
ATOM 480 C C . ARG A 1 67 ? 3.413 -1.999 -4.399 1.00 64.44 67 ARG A C 1
ATOM 482 O O . ARG A 1 67 ? 3.614 -2.894 -3.575 1.00 64.44 67 ARG A O 1
ATOM 489 N N . PRO A 1 68 ? 3.744 -0.722 -4.153 1.00 58.62 68 PRO A N 1
ATOM 490 C CA . PRO A 1 68 ? 4.142 -0.297 -2.823 1.00 58.62 68 PRO A CA 1
ATOM 491 C C . PRO A 1 68 ? 2.977 -0.593 -1.873 1.00 58.62 68 PRO A C 1
ATOM 493 O O . PRO A 1 68 ? 1.980 0.116 -1.858 1.00 58.62 68 PRO A O 1
ATOM 496 N N . VAL A 1 69 ? 3.102 -1.658 -1.075 1.00 56.91 69 VAL A N 1
ATOM 497 C CA . VAL A 1 69 ? 2.078 -2.130 -0.114 1.00 56.91 69 VAL A CA 1
ATOM 498 C C . VAL A 1 69 ? 1.917 -1.157 1.072 1.00 56.91 69 VAL A C 1
ATOM 500 O O . VAL A 1 69 ? 1.217 -1.431 2.036 1.00 56.91 69 VAL A O 1
ATOM 503 N N . ASN A 1 70 ? 2.563 0.007 1.005 1.00 61.38 70 ASN A N 1
ATOM 504 C CA . ASN A 1 70 ? 2.620 1.014 2.057 1.00 61.38 70 ASN A CA 1
ATOM 505 C C . ASN A 1 70 ? 2.022 2.354 1.616 1.00 61.38 70 ASN A C 1
ATOM 507 O O . ASN A 1 70 ? 2.412 3.397 2.135 1.00 61.38 70 ASN A O 1
ATOM 511 N N . ASN A 1 71 ? 1.087 2.375 0.666 1.00 69.50 71 ASN A N 1
ATOM 512 C CA . ASN A 1 71 ? 0.234 3.549 0.518 1.00 69.50 71 ASN A CA 1
ATOM 513 C C . ASN A 1 71 ? -0.839 3.507 1.614 1.00 69.50 71 ASN A C 1
ATOM 515 O O . ASN A 1 71 ? -1.978 3.108 1.409 1.00 69.50 71 ASN A O 1
ATOM 519 N N . ILE A 1 72 ? -0.451 3.875 2.831 1.00 79.69 72 ILE A N 1
ATOM 520 C CA . ILE A 1 72 ? -1.418 4.130 3.895 1.00 79.69 72 ILE A CA 1
ATOM 521 C C . ILE A 1 72 ? -2.064 5.478 3.583 1.00 79.69 72 ILE A C 1
ATOM 523 O O . ILE A 1 72 ? -1.377 6.492 3.471 1.00 79.69 72 ILE A O 1
ATOM 527 N N . ALA A 1 73 ? -3.380 5.481 3.406 1.00 80.50 73 ALA A N 1
ATOM 528 C CA . ALA A 1 73 ? -4.171 6.691 3.292 1.00 80.50 73 ALA A CA 1
ATOM 529 C C . ALA A 1 73 ? -4.849 7.007 4.622 1.00 80.50 73 ALA A C 1
ATOM 531 O O . ALA A 1 73 ? -5.098 6.140 5.463 1.00 80.50 73 ALA A O 1
ATOM 532 N N . HIS A 1 74 ? -5.134 8.290 4.800 1.00 86.19 74 HIS A N 1
ATOM 533 C CA . HIS A 1 74 ? -5.790 8.820 5.980 1.00 86.19 74 HIS A CA 1
ATOM 534 C C . HIS A 1 74 ? -7.179 9.305 5.587 1.00 86.19 74 HIS A C 1
ATOM 536 O O . HIS A 1 74 ? -7.333 10.019 4.597 1.00 86.19 74 HIS A O 1
ATOM 542 N N . VAL A 1 75 ? -8.190 8.922 6.357 1.00 87.44 75 VAL A N 1
ATOM 543 C CA . VAL A 1 75 ? -9.549 9.444 6.204 1.00 87.44 75 VAL A CA 1
ATOM 544 C C . VAL A 1 75 ? -10.071 9.904 7.553 1.00 87.44 75 VAL A C 1
ATOM 546 O O . VAL A 1 75 ? -9.875 9.228 8.560 1.00 87.44 75 VAL A O 1
ATOM 549 N N . ASN A 1 76 ? -10.740 11.052 7.587 1.00 89.44 76 ASN A N 1
ATOM 550 C CA . ASN A 1 76 ? -11.388 11.523 8.803 1.00 89.44 76 ASN A CA 1
ATOM 551 C C . ASN A 1 76 ? -12.786 10.919 8.916 1.00 89.44 76 ASN A C 1
ATOM 553 O O . ASN A 1 76 ? -13.578 10.966 7.976 1.00 89.44 76 ASN A O 1
ATOM 557 N N . CYS A 1 77 ? -13.094 10.368 10.085 1.00 89.56 77 CYS A N 1
ATOM 558 C CA . CYS A 1 77 ? -14.426 9.878 10.399 1.00 89.56 77 CYS A CA 1
ATOM 559 C C . CYS A 1 77 ? -15.438 11.034 10.379 1.00 89.56 77 CYS A C 1
ATOM 561 O O . CYS A 1 77 ? -15.261 12.015 11.100 1.00 89.56 77 CYS A O 1
ATOM 563 N N . GLY A 1 78 ? -16.533 10.896 9.627 1.00 85.00 78 GLY A N 1
ATOM 564 C CA . GLY A 1 78 ? -17.570 11.933 9.513 1.00 85.00 78 GLY A CA 1
ATOM 565 C C . GLY A 1 78 ? -18.328 12.244 10.812 1.00 85.00 78 GLY A C 1
ATOM 566 O O . GLY A 1 78 ? -18.977 13.280 10.900 1.00 85.00 78 GLY A O 1
ATOM 567 N N . HIS A 1 79 ? -18.236 11.376 11.826 1.00 86.81 79 HIS A N 1
ATOM 568 C CA . HIS A 1 79 ? -18.935 11.549 13.104 1.00 86.81 79 HIS A CA 1
ATOM 569 C C . HIS A 1 79 ? -18.023 12.074 14.222 1.00 86.81 79 HIS A C 1
ATOM 571 O O . HIS A 1 79 ? -18.384 12.994 14.944 1.00 86.81 79 HIS A O 1
ATOM 577 N N . CYS A 1 80 ? -16.824 11.502 14.355 1.00 92.06 80 CYS A N 1
ATOM 578 C CA . CYS A 1 80 ? -15.913 11.783 15.472 1.00 92.06 80 CYS A CA 1
ATOM 579 C C . CYS A 1 80 ? -14.672 12.583 15.059 1.00 92.06 80 CYS A C 1
ATOM 581 O O . CYS A 1 80 ? -13.797 12.802 15.888 1.00 92.06 80 CYS A O 1
ATOM 583 N N . GLN A 1 81 ? -14.546 12.927 13.769 1.00 89.25 81 GLN A N 1
ATOM 584 C CA . GLN A 1 81 ? -13.392 13.598 13.148 1.00 89.25 81 GLN A CA 1
ATOM 585 C C . GLN A 1 81 ? -12.029 12.925 13.375 1.00 89.25 81 GLN A C 1
ATOM 587 O O . GLN A 1 81 ? -10.995 13.477 13.015 1.00 89.25 81 GLN A O 1
ATOM 592 N N . THR A 1 82 ? -12.004 11.711 13.925 1.00 89.88 82 THR A N 1
ATOM 593 C CA . THR A 1 82 ? -10.761 10.970 14.127 1.00 89.88 82 THR A CA 1
ATOM 594 C C . THR A 1 82 ? -10.166 10.535 12.792 1.00 89.88 82 THR A C 1
ATOM 596 O O . THR A 1 82 ? -10.898 10.110 11.892 1.00 89.88 82 THR A O 1
ATOM 599 N N . THR A 1 83 ? -8.845 10.615 12.671 1.00 89.56 83 THR A N 1
ATOM 600 C CA . THR A 1 83 ? -8.124 10.155 11.487 1.00 89.56 83 THR A CA 1
ATOM 601 C C . THR A 1 83 ? -7.914 8.647 11.561 1.00 89.56 83 THR A C 1
ATOM 603 O O . THR A 1 83 ? -7.295 8.130 12.488 1.00 89.56 83 THR A O 1
ATOM 606 N N . LEU A 1 84 ? -8.427 7.936 10.564 1.00 88.44 84 LEU A N 1
ATOM 607 C CA . LEU A 1 84 ? -8.297 6.495 10.411 1.00 88.44 84 LEU A CA 1
ATOM 608 C C . LEU A 1 84 ? -7.246 6.203 9.339 1.00 88.44 84 LEU A C 1
ATOM 610 O O . LEU A 1 84 ? -7.339 6.698 8.214 1.00 88.44 84 LEU A O 1
ATOM 614 N N . MET A 1 85 ? -6.252 5.393 9.700 1.00 86.50 85 MET A N 1
ATOM 615 C CA . MET A 1 85 ? -5.245 4.872 8.777 1.00 86.50 85 MET A CA 1
ATOM 616 C C . MET A 1 85 ? -5.785 3.616 8.098 1.00 86.50 85 MET A C 1
ATOM 618 O O . MET A 1 85 ? -6.191 2.672 8.777 1.00 86.50 85 MET A O 1
ATOM 622 N N . TYR A 1 86 ? -5.782 3.593 6.769 1.00 82.44 86 TYR A N 1
ATOM 623 C CA . TYR A 1 86 ? -6.228 2.440 5.993 1.00 82.44 86 TYR A CA 1
ATOM 624 C C . TYR A 1 86 ? -5.297 2.185 4.800 1.00 82.44 86 TYR A C 1
ATOM 626 O O . TYR A 1 86 ? -4.699 3.124 4.270 1.00 82.44 86 TYR A O 1
ATOM 634 N N . PRO A 1 87 ? -5.146 0.927 4.359 1.00 79.44 87 PRO A N 1
ATOM 635 C CA . PRO A 1 87 ? -4.408 0.623 3.139 1.00 79.44 87 PRO A CA 1
ATOM 636 C C . PRO A 1 87 ? -5.188 1.122 1.916 1.00 79.44 87 PRO A C 1
ATOM 638 O O . PRO A 1 87 ? -6.388 0.859 1.792 1.00 79.44 87 PRO A O 1
ATOM 641 N N . TYR A 1 88 ? -4.520 1.824 1.001 1.00 74.88 88 TYR A N 1
ATOM 642 C CA . TYR A 1 88 ? -5.135 2.306 -0.238 1.00 74.88 88 TYR A CA 1
ATOM 643 C C . TYR A 1 88 ? -5.798 1.142 -0.988 1.00 74.88 88 TYR A C 1
ATOM 645 O O . TYR A 1 88 ? -5.172 0.110 -1.233 1.00 74.88 88 TYR A O 1
ATOM 653 N N . GLY A 1 89 ? -7.070 1.309 -1.347 1.00 73.38 89 GLY A N 1
ATOM 654 C CA . GLY A 1 89 ? -7.893 0.249 -1.940 1.00 73.38 89 GLY A CA 1
ATOM 655 C C . GLY A 1 89 ? -8.953 -0.334 -1.002 1.00 73.38 89 GLY A C 1
ATOM 656 O O . GLY A 1 89 ? -9.778 -1.124 -1.450 1.00 73.38 89 GLY A O 1
ATOM 657 N N . ALA A 1 90 ? -8.999 0.065 0.274 1.00 73.06 90 ALA A N 1
ATOM 658 C CA . ALA A 1 90 ? -10.205 -0.139 1.074 1.00 73.06 90 ALA A CA 1
ATOM 659 C C . ALA A 1 90 ? -11.224 0.970 0.766 1.00 73.06 90 ALA A C 1
ATOM 661 O O . ALA A 1 90 ? -10.913 2.152 0.896 1.00 73.06 90 ALA A O 1
ATOM 662 N N . HIS A 1 91 ? -12.437 0.580 0.372 1.00 79.00 91 HIS A N 1
ATOM 663 C CA . HIS A 1 91 ? -13.548 1.489 0.042 1.00 79.00 91 HIS A CA 1
ATOM 664 C C . HIS A 1 91 ? -14.452 1.781 1.252 1.00 79.00 91 HIS A C 1
ATOM 666 O O . HIS A 1 91 ? -15.332 2.639 1.209 1.00 79.00 91 HIS A O 1
ATOM 672 N N . SER A 1 92 ? -14.283 1.023 2.336 1.00 84.31 92 SER A N 1
ATOM 673 C CA . SER A 1 92 ? -15.095 1.119 3.545 1.00 84.31 92 SER A CA 1
ATOM 674 C C . SER A 1 92 ? -14.197 1.001 4.763 1.00 84.31 92 SER A C 1
ATOM 676 O O . SER A 1 92 ? -13.607 -0.050 5.013 1.00 84.31 92 SER A O 1
ATOM 678 N N . VAL A 1 93 ? -14.096 2.086 5.525 1.00 87.81 93 VAL A N 1
ATOM 679 C CA . VAL A 1 93 ? -13.257 2.157 6.721 1.00 87.81 93 VAL A CA 1
ATOM 680 C C . VAL A 1 93 ? -14.164 2.337 7.930 1.00 87.81 93 VAL A C 1
ATOM 682 O O . VAL A 1 93 ? -14.903 3.317 8.028 1.00 87.81 93 VAL A O 1
ATOM 685 N N . LYS A 1 94 ? -14.141 1.376 8.856 1.00 88.12 94 LYS A N 1
ATOM 686 C CA . LYS A 1 94 ? -14.914 1.455 10.098 1.00 88.12 94 LYS A CA 1
ATOM 687 C C . LYS A 1 94 ? -14.104 2.186 11.160 1.00 88.12 94 LYS A C 1
ATOM 689 O O . LYS A 1 94 ? -12.976 1.806 11.464 1.00 88.12 94 LYS A O 1
ATOM 694 N N . CYS A 1 95 ? -14.700 3.211 11.753 1.00 89.00 95 CYS A N 1
ATOM 695 C CA . CYS A 1 95 ? -14.105 3.913 12.875 1.00 89.00 95 CYS A CA 1
ATOM 696 C C . CYS A 1 95 ? -14.041 2.998 14.104 1.00 89.00 95 CYS A C 1
ATOM 698 O O . CYS A 1 95 ? -15.076 2.508 14.552 1.00 89.00 95 CYS A O 1
ATOM 700 N N . ALA A 1 96 ? -12.853 2.815 14.681 1.00 85.19 96 ALA A N 1
ATOM 701 C CA . ALA A 1 96 ? -12.674 2.032 15.908 1.00 85.19 96 ALA A CA 1
ATOM 702 C C . ALA A 1 96 ? -13.234 2.730 17.164 1.00 85.19 96 ALA A C 1
ATOM 704 O O . ALA A 1 96 ? -13.414 2.088 18.192 1.00 85.19 96 ALA A O 1
ATOM 705 N N . ILE A 1 97 ? -13.505 4.037 17.082 1.00 90.06 97 ILE A N 1
ATOM 706 C CA . ILE A 1 97 ? -13.930 4.859 18.224 1.00 90.06 97 ILE A CA 1
ATOM 707 C C . ILE A 1 97 ? -15.453 4.898 18.349 1.00 90.06 97 ILE A C 1
ATOM 709 O O . ILE A 1 97 ? -15.997 4.711 19.429 1.00 90.06 97 ILE A O 1
ATOM 713 N N . CYS A 1 98 ? -16.149 5.151 17.240 1.00 91.62 98 CYS A N 1
ATOM 714 C CA . CYS A 1 98 ? -17.600 5.350 17.235 1.00 91.62 98 CYS A CA 1
ATOM 715 C C . CYS A 1 98 ? -18.350 4.421 16.281 1.00 91.62 98 CYS A C 1
ATOM 717 O O . CYS A 1 98 ? -19.517 4.650 15.984 1.00 91.62 98 CYS A O 1
ATOM 719 N N . ASN A 1 99 ? -17.687 3.377 15.775 1.00 89.50 99 ASN A N 1
ATOM 720 C CA . ASN A 1 99 ? -18.243 2.368 14.869 1.00 89.50 99 ASN A CA 1
ATOM 721 C C . ASN A 1 99 ? -18.844 2.894 13.551 1.00 89.50 99 ASN A C 1
ATOM 723 O O . ASN A 1 99 ? -19.363 2.096 12.770 1.00 89.50 99 ASN A O 1
ATOM 727 N N . HIS A 1 100 ? -18.736 4.194 13.268 1.00 89.56 100 HIS A N 1
ATOM 728 C CA . HIS A 1 100 ? -19.219 4.818 12.042 1.00 89.56 100 HIS A CA 1
ATOM 729 C C . HIS A 1 100 ? -18.406 4.355 10.822 1.00 89.56 100 HIS A C 1
ATOM 731 O O . HIS A 1 100 ? -17.174 4.315 10.873 1.00 89.56 100 HIS A O 1
ATOM 737 N N . ILE A 1 101 ? -19.087 4.004 9.728 1.00 88.25 101 ILE A N 1
ATOM 738 C CA . ILE A 1 101 ? -18.459 3.562 8.476 1.00 88.25 101 ILE A CA 1
ATOM 739 C C . ILE A 1 101 ? -18.258 4.783 7.586 1.00 88.25 101 ILE A C 1
ATOM 741 O O . ILE A 1 101 ? -19.215 5.470 7.249 1.00 88.25 101 ILE A O 1
ATOM 745 N N . THR A 1 102 ? -17.010 5.0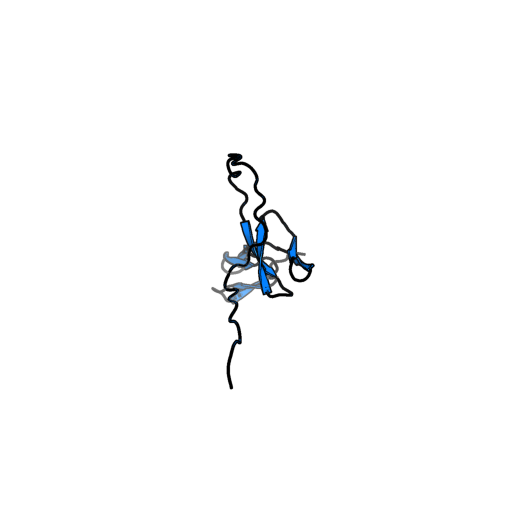44 7.208 1.00 86.00 102 THR A N 1
ATOM 746 C CA . THR A 1 102 ? -16.652 6.129 6.294 1.00 86.00 102 THR A CA 1
ATOM 747 C C . THR A 1 102 ? -16.307 5.535 4.934 1.00 86.00 102 THR A C 1
ATOM 749 O O . THR A 1 102 ? -15.416 4.687 4.830 1.00 86.00 102 THR A O 1
ATOM 752 N N . THR A 1 103 ? -17.028 5.963 3.898 1.00 82.81 103 THR A N 1
ATOM 753 C CA . THR A 1 103 ? -16.784 5.538 2.517 1.00 82.81 103 THR A CA 1
ATOM 754 C C . THR A 1 103 ? -15.689 6.410 1.921 1.00 82.81 103 THR A C 1
ATOM 756 O O . THR A 1 103 ? -15.883 7.597 1.665 1.00 82.81 103 THR A O 1
ATOM 759 N N . THR A 1 104 ? -14.518 5.824 1.715 1.00 72.94 104 THR A N 1
ATOM 760 C CA . THR A 1 104 ? -13.391 6.442 1.015 1.00 72.94 104 THR A CA 1
ATOM 761 C C . THR A 1 104 ? -13.670 6.346 -0.480 1.00 72.94 104 THR A C 1
ATOM 763 O O . THR A 1 104 ? -13.266 5.400 -1.151 1.00 72.94 104 THR A O 1
ATOM 766 N N . GLY A 1 105 ? -14.465 7.293 -0.983 1.00 63.69 105 GLY A N 1
ATOM 767 C CA . GLY A 1 105 ? -14.840 7.395 -2.391 1.00 63.69 105 GLY A CA 1
ATOM 768 C C . GLY A 1 105 ? -13.634 7.720 -3.267 1.00 63.69 105 GLY A C 1
ATOM 769 O O . GLY A 1 105 ? -13.391 8.879 -3.583 1.00 63.69 105 GLY A O 1
ATOM 770 N N . VAL A 1 106 ? -12.872 6.695 -3.636 1.00 56.75 106 VAL A N 1
ATOM 771 C CA . VAL A 1 106 ? -12.021 6.718 -4.824 1.00 56.75 106 VAL A CA 1
ATOM 772 C C . VAL A 1 106 ? -12.843 6.106 -5.957 1.00 56.75 106 VAL A C 1
ATOM 774 O O . VAL A 1 106 ? -13.120 4.905 -5.947 1.00 56.75 106 VAL A O 1
ATOM 777 N N . CYS A 1 107 ? -13.339 6.969 -6.842 1.00 45.41 107 CYS A N 1
ATOM 778 C CA . CYS A 1 107 ? -13.992 6.591 -8.094 1.00 45.41 107 CYS A CA 1
ATOM 779 C C . CYS A 1 107 ? -12.932 6.286 -9.153 1.00 45.41 107 CYS A C 1
ATOM 781 O O . CYS A 1 107 ? -11.922 7.029 -9.181 1.00 45.41 107 CYS A O 1
#

Foldseek 3Di:
DDDDPDDDDDDDDDDPDPDDDDPPPDPDPPDQPWDWDQQPPPRDIDIDRPPDQWDQDPVPRRIDGPDPQPPFDWDQQPPPRDIDTDGPPDQWDADPPPRGIDGPDPD

pLDDT: mean 71.53, std 15.64, range [38.59, 92.06]

Mean predicted aligned error: 17.12 Å

InterPro domains:
  IPR005735 Zinc finger, LSD1-type [PF06943] (39-63)
  IPR005735 Zinc finger, LSD1-type [PF06943] (77-101)
  IPR040319 LSD1-like [PTHR31747] (17-105)

Organism: NCBI:txid1010633

Nearest PDB structures (foldseek):
  8oqh-assembly2_B  TM=4.391E-01  e=5.849E-02  Homo sapiens
  6sc9-assembly1_A  TM=4.292E-01  e=2.647E-01  Homo sapiens
  6sc8-assembly1_A  TM=4.292E-01  e=3.861E-01  Homo sapiens
  6sc7-assembly1_A  TM=4.161E-01  e=4.379E-01  Homo sapiens

Secondary structure (DSSP, 8-state):
---------------------------PPTT--EEEEE-TTT--EEEEETT-SEEE-TTT--EEE---TT-EEEEE-TTT-PEEEEETT-SEEE-TTT--EEE----